Protein AF-A0A660XZI1-F1 (afdb_monomer)

Mean predicted aligned error: 3.19 Å

Foldseek 3Di:
DDDDDDDDDDPCADPVRDHDDFDKDWDWDDDPPDIDIDIDTDDD

Sequence (44 aa):
QQPGYYEMQWDGRNKAGQAVSSGIYLYRIQAGSYVKTQKMVLMK

Structure (mmCIF, N/CA/C/O backbone):
data_AF-A0A660XZI1-F1
#
_entry.id   AF-A0A660XZI1-F1
#
loop_
_atom_site.group_PDB
_atom_site.id
_atom_site.type_symbol
_atom_site.label_atom_id
_atom_site.label_alt_id
_atom_site.label_comp_id
_atom_site.label_asym_id
_atom_site.label_entity_id
_atom_site.label_seq_id
_atom_site.pdbx_PDB_ins_code
_atom_site.Cartn_x
_atom_site.Cartn_y
_atom_site.Cartn_z
_atom_site.occupancy
_atom_site.B_iso_or_equiv
_atom_site.auth_seq_id
_atom_site.auth_comp_id
_atom_site.auth_asym_id
_atom_site.auth_atom_id
_atom_site.pdbx_PDB_model_num
ATOM 1 N N . GLN A 1 1 ? -4.945 -11.893 14.509 1.00 76.56 1 GLN A N 1
ATOM 2 C CA . GLN A 1 1 ? -4.091 -10.714 14.776 1.00 76.56 1 GLN A CA 1
ATOM 3 C C . GLN A 1 1 ? -4.717 -9.925 15.909 1.00 76.56 1 GLN A C 1
ATOM 5 O O . GLN A 1 1 ? -5.940 -9.897 1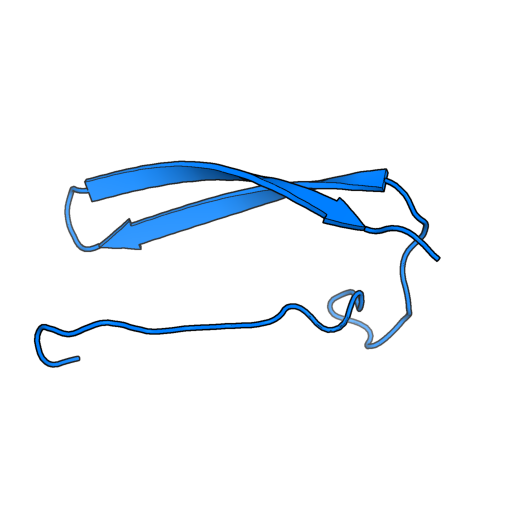5.986 1.00 76.56 1 GLN A O 1
ATOM 10 N N . GLN A 1 2 ? -3.907 -9.349 16.796 1.00 90.44 2 GLN A N 1
ATOM 11 C CA . GLN A 1 2 ? -4.418 -8.421 17.805 1.00 90.44 2 GLN A CA 1
ATOM 12 C C . GLN A 1 2 ? -4.748 -7.069 17.144 1.00 90.44 2 GLN A C 1
ATOM 14 O O . GLN A 1 2 ? -4.263 -6.798 16.049 1.00 90.44 2 GLN A O 1
ATOM 19 N N . PRO A 1 3 ? -5.592 -6.225 17.747 1.00 91.75 3 PRO A N 1
ATOM 20 C CA . PRO A 1 3 ? -5.779 -4.861 17.266 1.00 91.75 3 PRO A CA 1
ATOM 21 C C . PRO A 1 3 ? -4.461 -4.076 17.318 1.00 91.75 3 PRO A C 1
ATOM 23 O O . PRO A 1 3 ? -3.711 -4.186 18.284 1.00 91.75 3 PRO A O 1
ATOM 26 N N . GLY A 1 4 ? -4.184 -3.276 16.290 1.00 94.00 4 GLY A N 1
ATOM 27 C CA . GLY A 1 4 ? -2.963 -2.478 16.215 1.00 94.00 4 GLY A CA 1
ATOM 28 C C . GLY A 1 4 ? -2.749 -1.854 14.841 1.00 94.00 4 GLY A C 1
ATOM 29 O O . GLY A 1 4 ? -3.514 -2.097 13.905 1.00 94.00 4 GLY A O 1
ATOM 30 N N . TYR A 1 5 ? -1.699 -1.043 14.734 1.00 94.06 5 TYR A N 1
ATOM 31 C CA . TYR A 1 5 ? -1.239 -0.494 13.463 1.00 94.06 5 TYR A CA 1
ATOM 32 C C . TYR A 1 5 ? -0.286 -1.477 12.788 1.00 94.06 5 TYR A C 1
ATOM 34 O O . TYR A 1 5 ? 0.615 -2.019 13.425 1.00 94.06 5 TYR A O 1
ATOM 42 N N . TYR A 1 6 ? -0.494 -1.689 11.491 1.00 91.44 6 TYR A N 1
ATOM 43 C CA . TYR A 1 6 ? 0.302 -2.590 10.669 1.00 91.44 6 TYR A CA 1
ATOM 44 C C . TYR A 1 6 ? 0.717 -1.871 9.393 1.00 91.44 6 T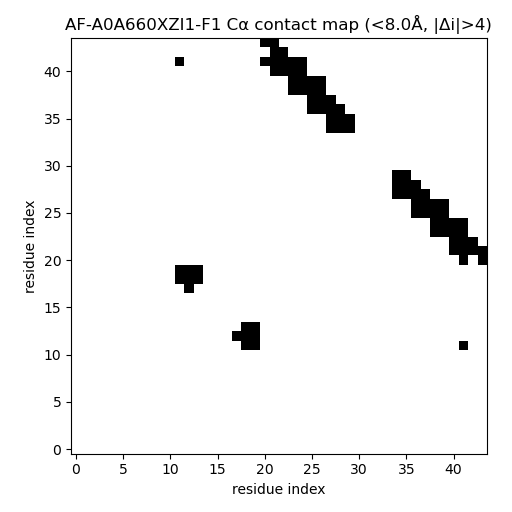YR A C 1
ATOM 46 O O . TYR A 1 6 ? -0.104 -1.206 8.760 1.00 91.44 6 TYR A O 1
ATOM 54 N N . GLU A 1 7 ? 1.975 -2.044 9.009 1.00 91.38 7 GLU A N 1
ATOM 55 C CA . GLU A 1 7 ? 2.531 -1.519 7.770 1.00 91.38 7 GLU A CA 1
ATOM 56 C C . GLU A 1 7 ? 3.000 -2.680 6.892 1.00 91.38 7 GLU A C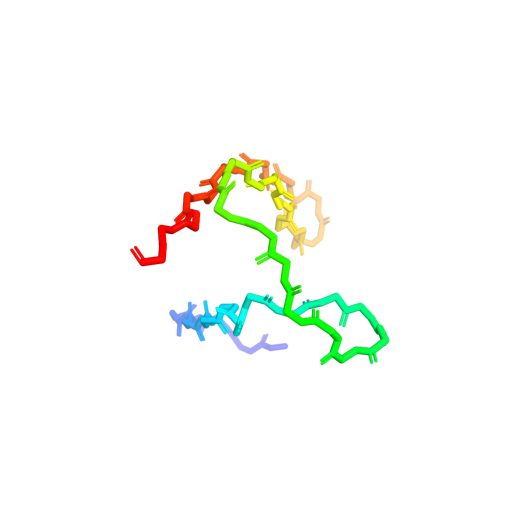 1
ATOM 58 O O . GLU A 1 7 ? 3.557 -3.666 7.375 1.00 91.38 7 GLU A O 1
ATOM 63 N N . MET A 1 8 ? 2.738 -2.571 5.592 1.00 91.50 8 MET A N 1
ATOM 64 C CA . MET A 1 8 ? 3.220 -3.507 4.587 1.00 91.50 8 MET A CA 1
ATOM 65 C C . MET A 1 8 ? 3.635 -2.711 3.356 1.00 91.50 8 MET A C 1
ATOM 67 O O . MET A 1 8 ? 2.840 -1.946 2.810 1.00 91.50 8 MET A O 1
ATOM 71 N N . GLN A 1 9 ? 4.858 -2.943 2.893 1.00 92.50 9 GLN A N 1
ATOM 72 C CA . GLN A 1 9 ? 5.355 -2.406 1.637 1.00 92.50 9 GLN A CA 1
ATOM 73 C C . GLN A 1 9 ? 5.309 -3.500 0.572 1.00 92.50 9 GLN A C 1
ATOM 75 O O . GLN A 1 9 ? 5.815 -4.602 0.776 1.00 92.50 9 GLN A O 1
ATOM 80 N N . TRP A 1 10 ? 4.694 -3.202 -0.570 1.00 94.50 10 TRP A N 1
ATOM 81 C CA . TRP A 1 10 ? 4.803 -4.069 -1.736 1.00 94.50 10 TRP A CA 1
ATOM 82 C C . TRP A 1 10 ? 6.136 -3.824 -2.442 1.00 94.50 10 TRP A C 1
ATOM 84 O O . TRP A 1 10 ? 6.534 -2.683 -2.661 1.00 94.50 10 TRP A O 1
ATOM 94 N N . ASP A 1 11 ? 6.802 -4.906 -2.825 1.00 94.56 11 ASP A N 1
ATOM 95 C CA . ASP A 1 11 ? 8.122 -4.915 -3.459 1.00 94.56 11 ASP A CA 1
ATOM 96 C C . ASP A 1 11 ? 8.086 -4.652 -4.976 1.00 94.56 11 ASP A C 1
ATOM 98 O O . ASP A 1 11 ? 9.119 -4.702 -5.64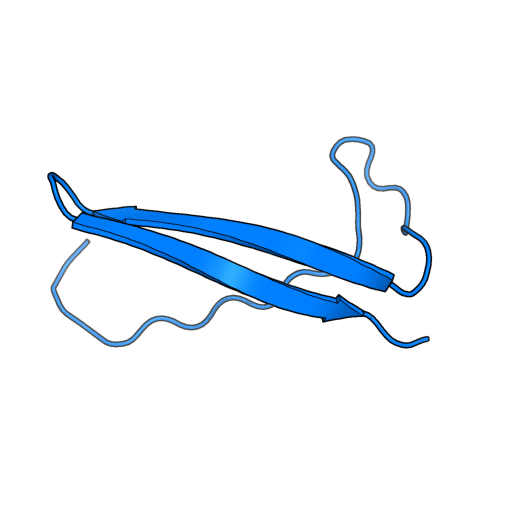6 1.00 94.56 11 ASP A O 1
ATOM 102 N N . GLY A 1 12 ? 6.902 -4.403 -5.541 1.00 96.25 12 GLY A N 1
ATOM 103 C CA . GLY A 1 12 ? 6.735 -4.199 -6.977 1.00 96.25 12 GLY A CA 1
ATOM 104 C C . GLY A 1 12 ? 6.890 -5.481 -7.795 1.00 96.25 12 GLY A C 1
ATOM 105 O O . GLY A 1 12 ? 7.195 -5.397 -8.989 1.00 96.25 12 GLY A O 1
ATOM 106 N N . ARG A 1 13 ? 6.713 -6.667 -7.193 1.00 96.62 13 ARG A N 1
ATOM 107 C CA . ARG A 1 13 ? 6.794 -7.954 -7.899 1.00 96.62 13 ARG A CA 1
ATOM 108 C C . ARG A 1 13 ? 5.443 -8.646 -8.028 1.00 96.62 13 ARG A C 1
ATOM 110 O O . ARG A 1 13 ? 4.555 -8.527 -7.182 1.00 96.62 13 ARG A O 1
ATOM 117 N N . ASN A 1 14 ? 5.285 -9.384 -9.124 1.00 95.06 14 ASN A N 1
ATOM 118 C CA . ASN A 1 14 ? 4.151 -10.278 -9.339 1.00 95.06 14 ASN A CA 1
ATOM 119 C C . ASN A 1 14 ? 4.377 -11.642 -8.651 1.00 95.06 14 ASN A C 1
ATOM 121 O O . ASN A 1 14 ? 5.419 -11.905 -8.053 1.00 95.06 14 ASN A O 1
ATOM 125 N N . LYS A 1 15 ? 3.407 -12.554 -8.781 1.00 95.12 15 LYS A N 1
ATOM 126 C CA . LYS A 1 15 ? 3.467 -13.902 -8.185 1.00 95.12 15 LYS A CA 1
ATOM 127 C C . LYS A 1 15 ? 4.607 -14.784 -8.712 1.00 95.12 15 LYS A C 1
ATOM 129 O O . LYS A 1 15 ? 4.971 -15.741 -8.045 1.00 95.12 15 LYS A O 1
ATOM 134 N N . ALA A 1 16 ? 5.154 -14.478 -9.887 1.00 97.31 16 ALA A N 1
ATOM 135 C CA . ALA A 1 16 ? 6.312 -15.168 -10.451 1.00 97.31 16 ALA A CA 1
ATOM 136 C C . ALA A 1 16 ? 7.647 -14.549 -9.986 1.00 97.31 16 ALA A C 1
ATOM 138 O O . ALA A 1 16 ? 8.705 -14.925 -10.482 1.00 97.31 16 ALA A O 1
ATOM 139 N N . GLY A 1 17 ? 7.614 -13.569 -9.075 1.00 96.69 17 GLY A N 1
ATOM 140 C CA . GLY A 1 17 ? 8.799 -12.854 -8.604 1.00 96.69 17 GLY A CA 1
ATOM 141 C C . GLY A 1 17 ? 9.348 -11.836 -9.607 1.00 96.69 17 GLY A C 1
ATOM 142 O O . GLY A 1 17 ? 10.445 -11.314 -9.402 1.00 96.69 17 GLY A O 1
ATOM 143 N N . GLN A 1 18 ? 8.618 -11.534 -10.682 1.00 97.44 18 GLN A N 1
ATOM 144 C CA . GLN A 1 18 ? 9.049 -10.592 -11.715 1.00 97.44 18 GLN A CA 1
ATOM 145 C C . GLN A 1 18 ? 8.641 -9.169 -11.342 1.00 97.44 18 GLN A C 1
ATOM 147 O O . GLN A 1 18 ? 7.506 -8.941 -10.921 1.00 97.44 18 GLN A O 1
ATOM 152 N N . ALA A 1 19 ? 9.551 -8.212 -11.535 1.00 96.62 19 ALA A N 1
ATOM 153 C CA . ALA A 1 19 ? 9.253 -6.797 -11.354 1.00 96.62 19 ALA A CA 1
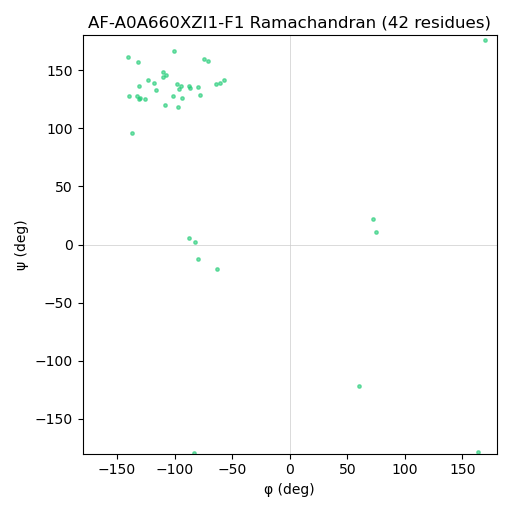ATOM 154 C C . ALA A 1 19 ? 8.208 -6.334 -12.375 1.00 96.62 19 ALA A C 1
ATOM 156 O O . ALA A 1 19 ? 8.287 -6.684 -13.555 1.00 96.62 19 ALA A O 1
ATOM 157 N N . VAL A 1 20 ? 7.249 -5.528 -11.930 1.00 96.62 20 VAL A N 1
ATOM 158 C CA . VAL A 1 20 ? 6.209 -4.980 -12.806 1.00 96.62 20 VAL A CA 1
ATOM 159 C C . VAL A 1 20 ? 6.503 -3.530 -13.208 1.00 96.62 20 VAL A C 1
ATOM 161 O O . VAL A 1 20 ? 7.408 -2.875 -12.688 1.00 96.62 20 VAL A O 1
ATOM 164 N N . SER A 1 21 ? 5.779 -3.032 -14.208 1.00 97.06 21 SER A N 1
ATOM 165 C CA . SER A 1 21 ? 5.954 -1.674 -14.734 1.00 97.06 21 SER A CA 1
ATOM 166 C C . SER A 1 21 ? 5.460 -0.604 -13.761 1.00 97.06 21 SER A C 1
ATOM 168 O O . SER A 1 21 ? 4.598 -0.858 -12.922 1.00 97.06 21 SER A O 1
ATOM 170 N N . SER A 1 22 ? 5.962 0.622 -13.903 1.00 97.12 22 SER A N 1
ATOM 171 C CA . SER A 1 22 ? 5.371 1.777 -13.225 1.00 97.12 22 SER A CA 1
ATOM 172 C C . SER A 1 22 ? 3.896 1.909 -13.605 1.00 97.12 22 SER A C 1
ATOM 174 O O . SER A 1 22 ? 3.523 1.656 -14.753 1.00 97.12 22 SER A O 1
ATOM 176 N N . GLY A 1 23 ? 3.049 2.275 -12.649 1.00 96.81 23 GLY A N 1
ATOM 177 C CA . GLY A 1 23 ? 1.612 2.346 -12.882 1.00 96.81 23 GLY A CA 1
ATOM 178 C C . GLY A 1 23 ? 0.779 2.395 -11.610 1.00 96.81 23 GLY A C 1
ATOM 179 O O . GLY A 1 23 ? 1.297 2.415 -10.492 1.00 96.81 23 GLY A O 1
ATOM 180 N N . ILE A 1 24 ? -0.538 2.424 -11.804 1.00 96.62 24 ILE A N 1
ATOM 181 C CA . ILE A 1 24 ? -1.520 2.389 -10.723 1.00 96.62 24 ILE A CA 1
ATOM 182 C C . ILE A 1 24 ? -1.936 0.939 -10.485 1.00 96.62 24 ILE A C 1
ATOM 184 O O . ILE A 1 24 ? -2.410 0.262 -11.395 1.00 96.62 24 ILE A O 1
ATOM 188 N N . TYR A 1 25 ? -1.813 0.495 -9.240 1.00 96.19 25 TYR A N 1
ATOM 189 C CA . TYR A 1 25 ? -2.185 -0.836 -8.781 1.00 96.19 25 TYR A CA 1
ATOM 190 C C . TYR A 1 25 ? -3.314 -0.731 -7.765 1.00 96.19 25 TYR A C 1
ATOM 192 O O . TYR A 1 25 ? -3.257 0.081 -6.842 1.00 96.19 25 TYR A O 1
AT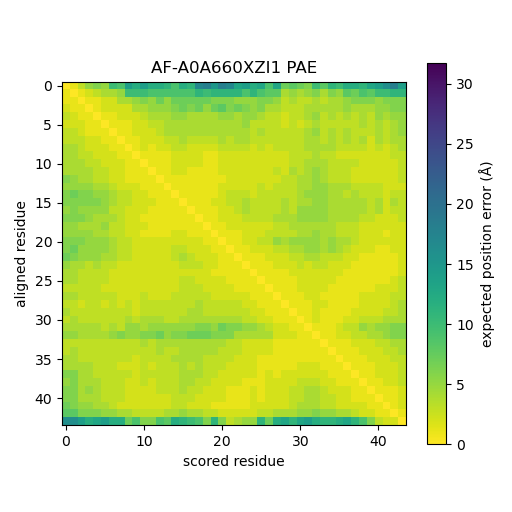OM 200 N N . LEU A 1 26 ? -4.354 -1.545 -7.925 1.00 96.88 26 LEU A N 1
ATOM 201 C CA . LEU A 1 26 ? -5.456 -1.615 -6.970 1.00 96.88 26 LEU A CA 1
ATOM 202 C C . LEU A 1 26 ? -5.210 -2.743 -5.974 1.00 96.88 26 LEU A C 1
ATOM 204 O O . LEU A 1 26 ? -4.838 -3.850 -6.363 1.00 96.88 26 LEU A O 1
ATOM 208 N N . TYR A 1 27 ? -5.468 -2.472 -4.699 1.00 95.19 27 TYR A N 1
ATOM 209 C CA . TYR A 1 27 ? -5.440 -3.482 -3.648 1.00 95.19 27 TYR A CA 1
ATOM 210 C C . TYR A 1 27 ? -6.694 -3.400 -2.7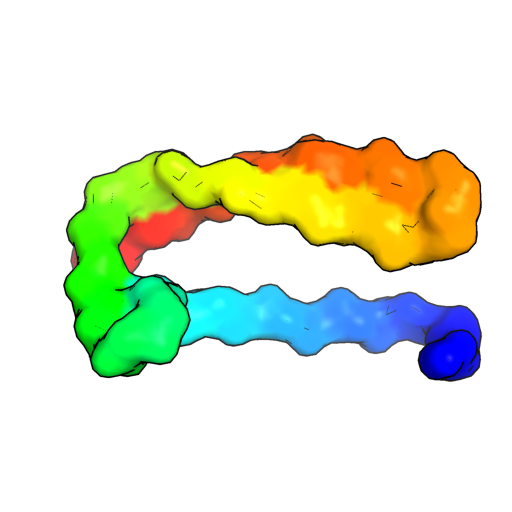76 1.00 95.19 27 TYR A C 1
ATOM 212 O O . TYR A 1 27 ? -7.367 -2.367 -2.704 1.00 95.19 27 TYR A O 1
ATOM 220 N N . ARG A 1 28 ? -7.012 -4.518 -2.119 1.00 96.19 28 ARG A N 1
ATOM 221 C CA . ARG A 1 28 ? -8.180 -4.667 -1.249 1.00 96.19 28 ARG A CA 1
ATOM 222 C C . ARG A 1 28 ? -7.742 -5.153 0.124 1.00 96.19 28 ARG A C 1
ATOM 224 O O . ARG A 1 28 ? -7.114 -6.203 0.223 1.00 96.19 28 ARG A O 1
ATOM 231 N N . ILE A 1 29 ? -8.124 -4.424 1.167 1.00 95.12 29 ILE A N 1
ATOM 232 C CA . ILE A 1 29 ? -8.018 -4.876 2.557 1.00 95.12 29 ILE A CA 1
ATOM 233 C C . ILE A 1 29 ? -9.371 -5.455 2.970 1.00 95.12 29 ILE A C 1
ATOM 235 O O . ILE A 1 29 ? -10.408 -4.837 2.718 1.00 95.12 29 ILE A O 1
ATOM 239 N N . GLN A 1 30 ? -9.355 -6.628 3.604 1.00 95.94 30 GLN A N 1
ATOM 240 C CA . GLN A 1 30 ? -10.542 -7.284 4.146 1.00 95.94 30 GLN A CA 1
ATOM 241 C C . GLN A 1 30 ? -10.299 -7.699 5.602 1.00 95.94 30 GLN A C 1
ATOM 243 O O . GLN A 1 30 ? -9.331 -8.400 5.890 1.00 95.94 30 GLN A O 1
ATOM 248 N N . ALA A 1 31 ? -11.189 -7.281 6.504 1.00 94.38 31 ALA A N 1
ATOM 249 C CA . ALA A 1 31 ? -11.159 -7.613 7.928 1.00 94.38 31 ALA A CA 1
ATOM 250 C C . ALA A 1 31 ? -12.580 -7.957 8.406 1.00 94.38 31 ALA A C 1
ATOM 252 O O . ALA A 1 31 ? -13.386 -7.075 8.699 1.00 94.38 31 ALA A O 1
ATOM 253 N N . GLY A 1 32 ? -12.917 -9.250 8.438 1.00 93.19 32 GLY A N 1
ATOM 254 C CA . GLY A 1 32 ? -14.294 -9.690 8.680 1.00 93.19 32 GLY A CA 1
ATOM 255 C C . GLY A 1 32 ? -15.243 -9.152 7.602 1.00 93.19 32 GLY A C 1
ATOM 256 O O . GLY A 1 32 ? -15.028 -9.404 6.416 1.00 93.19 32 GLY A O 1
ATOM 257 N N . SER A 1 33 ? -16.267 -8.399 8.013 1.00 96.06 33 SER A N 1
ATOM 258 C CA . SER A 1 33 ? -17.221 -7.726 7.117 1.00 96.06 33 SER A CA 1
ATOM 259 C C . SER A 1 33 ? -16.699 -6.412 6.519 1.00 96.06 33 SER A C 1
ATOM 261 O O . SER A 1 33 ? -17.298 -5.889 5.580 1.00 96.06 33 SER A O 1
ATOM 263 N N . TYR A 1 34 ? -15.590 -5.869 7.028 1.00 95.75 34 TYR A N 1
ATOM 264 C CA . TYR A 1 34 ? -14.991 -4.649 6.497 1.00 95.75 34 TYR A CA 1
ATOM 265 C C . TYR A 1 34 ? -14.213 -4.935 5.210 1.00 95.75 34 TYR A C 1
ATOM 267 O O . TYR A 1 34 ? -13.340 -5.805 5.185 1.00 95.75 34 TYR A O 1
ATOM 275 N N . VAL A 1 35 ? -14.489 -4.161 4.158 1.00 97.19 35 VAL A N 1
ATOM 276 C CA . VAL A 1 35 ? -13.776 -4.212 2.877 1.00 97.19 35 VAL A CA 1
ATOM 277 C C . VAL A 1 35 ? -13.426 -2.793 2.439 1.00 97.19 35 VAL A C 1
ATOM 279 O O . VAL A 1 35 ? -14.301 -1.933 2.350 1.00 97.19 35 VAL A O 1
ATOM 282 N N . LYS A 1 36 ? -12.152 -2.551 2.119 1.00 97.19 36 LYS A N 1
ATOM 283 C CA . LYS A 1 36 ? -11.674 -1.274 1.574 1.00 97.19 36 LYS A CA 1
ATOM 284 C C . LYS A 1 36 ? -10.808 -1.519 0.347 1.00 97.19 36 LYS A C 1
ATOM 286 O O . LYS A 1 36 ? -9.810 -2.230 0.432 1.00 97.19 36 LYS A O 1
ATOM 291 N N . THR A 1 37 ? -11.154 -0.885 -0.768 1.00 97.62 37 THR A N 1
ATOM 292 C CA . THR A 1 37 ? -10.305 -0.836 -1.966 1.00 97.62 37 THR A CA 1
ATOM 293 C C . THR A 1 37 ? -9.529 0.473 -1.982 1.00 97.62 37 THR A C 1
ATOM 295 O O . THR A 1 37 ? -10.072 1.526 -1.642 1.00 97.62 37 THR A O 1
ATOM 298 N N . GLN A 1 38 ? -8.255 0.411 -2.350 1.00 96.75 38 GLN A N 1
ATOM 299 C CA . GLN A 1 38 ? -7.355 1.556 -2.449 1.00 96.75 38 GLN A CA 1
ATOM 300 C C . GLN A 1 38 ? -6.453 1.404 -3.675 1.00 96.75 38 GLN A C 1
ATOM 302 O O . GLN A 1 38 ? -6.296 0.309 -4.218 1.00 96.75 38 GLN A O 1
ATOM 307 N N . LYS A 1 39 ? -5.862 2.520 -4.106 1.00 95.38 39 LYS A N 1
ATOM 308 C CA . LYS A 1 39 ? -4.871 2.550 -5.183 1.00 95.38 39 LYS A CA 1
ATOM 309 C C . LYS A 1 39 ? -3.477 2.811 -4.620 1.00 95.38 39 LYS A C 1
ATOM 311 O O . LYS A 1 39 ? -3.324 3.570 -3.668 1.00 95.38 39 LYS A O 1
ATOM 316 N N . MET A 1 40 ? -2.479 2.213 -5.247 1.00 95.12 40 MET A N 1
ATOM 317 C CA . MET A 1 40 ? -1.057 2.413 -5.007 1.00 95.12 40 MET A CA 1
ATOM 318 C C . MET A 1 40 ? -0.408 2.840 -6.321 1.00 95.12 40 MET A C 1
ATOM 320 O O . MET A 1 40 ? -0.781 2.346 -7.383 1.00 95.12 40 MET A O 1
ATOM 324 N N . VAL A 1 41 ? 0.545 3.764 -6.257 1.00 95.25 41 VAL A N 1
ATOM 325 C CA . VAL A 1 41 ? 1.303 4.215 -7.426 1.00 95.25 41 VAL A CA 1
ATOM 326 C C . VAL A 1 41 ? 2.712 3.658 -7.309 1.00 95.25 41 VAL A C 1
ATOM 328 O O . VAL A 1 41 ? 3.405 3.949 -6.339 1.00 95.25 41 VAL A O 1
ATOM 331 N N . LEU A 1 42 ? 3.122 2.856 -8.287 1.00 95.75 42 LEU A N 1
ATOM 332 C CA . LEU A 1 42 ? 4.499 2.401 -8.418 1.00 95.75 42 LEU A CA 1
ATOM 333 C C . LEU A 1 42 ? 5.211 3.309 -9.418 1.00 95.75 42 LEU A C 1
ATOM 335 O O . LEU A 1 42 ? 4.827 3.362 -10.588 1.00 95.75 42 LEU A O 1
ATOM 339 N N . MET A 1 43 ? 6.248 3.997 -8.957 1.00 91.69 43 MET A N 1
ATOM 340 C CA . MET A 1 43 ? 7.160 4.792 -9.781 1.00 91.69 43 MET A CA 1
AT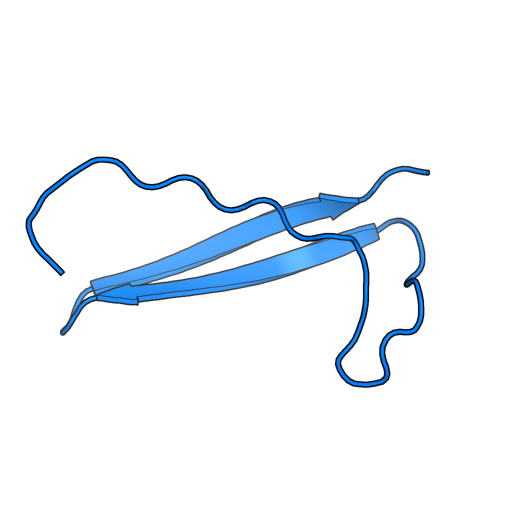OM 341 C C . MET A 1 43 ? 8.518 4.081 -9.809 1.00 91.69 43 MET A C 1
ATOM 343 O O . MET A 1 43 ? 8.887 3.452 -8.819 1.00 91.69 43 MET A O 1
ATOM 347 N N . LYS A 1 44 ? 9.21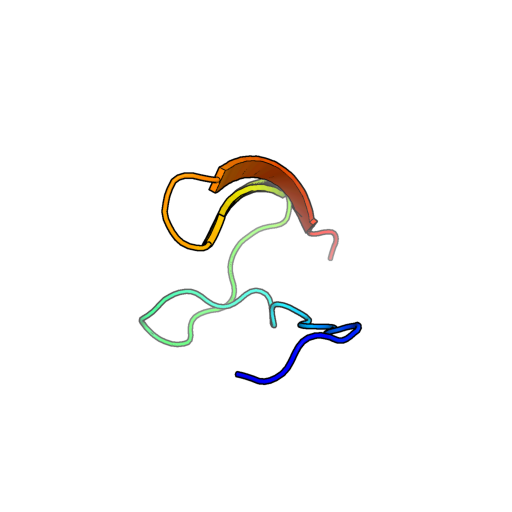3 4.128 -10.948 1.00 81.00 44 LYS A N 1
ATOM 348 C CA . LYS A 1 44 ? 10.597 3.647 -11.080 1.00 81.00 44 LYS A CA 1
ATOM 349 C C . LYS A 1 44 ? 11.560 4.812 -10.919 1.00 81.00 44 LYS A C 1
ATOM 351 O O . LYS A 1 44 ? 11.137 5.935 -11.273 1.00 81.00 44 LYS A O 1
#

Secondary structure (DSSP, 8-state):
--SS-------SB-TTSPBPPSEEEEEEEEETTEEEEEEEEE--

Solvent-accessible surface area (backbone atoms only — not comparable to full-atom values): 3218 Å² total; per-residue (Å²): 136,78,94,79,92,85,88,83,84,83,88,53,54,49,96,86,69,45,76,62,77,67,45,82,45,79,50,72,53,75,59,89,93,46,74,49,78,50,80,44,79,47,79,127

Radius of gyration: 12.93 Å; Cα contacts (8 Å, |Δi|>4): 42; chains: 1; bounding box: 28×20×32 Å

pLDDT: mean 94.45, std 3.94, range [76.56, 97.62]

Nearest PDB structures (foldseek):
  6v92-assembly1_L  TM=4.607E-01  e=6.710E+00  Saccharomyces cerevisiae S288C